Protein AF-A0A9E2PAD1-F1 (afdb_monomer)

Sequence (96 aa):
MGYFEGCHKYFPFMGNLDWPRYHKVLDSIKGLTLVDLDNRYCCKRQPERILEDAEKKNLDTILVPCGDGIHLLKQASQGKMKIKSLAELLLQVLGA

Secondary structure (DSSP, 8-state):
-EE-----TT-TT-TT--HHHHHHHHHTSTT---EEPPTTS-TTT-HHHHHHHHHHTT-SEEE---HHHHHHHHHHHTTSSEEE-HHHHHHHHTT-

Foldseek 3Di:
DEEAAAQCPPPPPCPDDPVVVVVVVQVPDPPDDYDYFDRNDHLVPCLVNRVVRCVVVVHQEYEYQDPSNQVSNCVVCVNSHHYDYPVRVVVVVVVD

Solvent-accessible surface area (backbone atoms only — not comparable to full-atom values): 5608 Å² total; per-residue (Å²): 72,26,33,39,80,61,42,62,84,85,43,90,89,55,75,83,69,64,56,70,62,52,50,54,55,53,68,66,40,88,92,59,60,78,42,84,46,74,42,89,48,39,45,91,81,36,32,63,62,51,52,51,51,33,50,76,69,75,37,62,34,36,40,23,80,39,69,68,45,39,56,38,39,40,62,71,38,71,72,77,41,47,64,36,42,64,66,61,53,53,35,54,75,72,74,97

Mean predicted aligned error: 4.04 Å

pLDDT: mean 89.63, std 10.27, range [53.94, 97.81]

Nearest PDB structures (foldseek):
  7pu4-assembly1_B 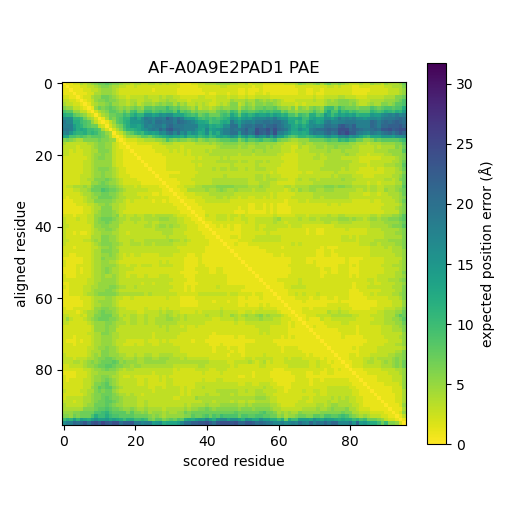 TM=5.426E-01  e=6.054E-01  Thermotoga maritima MSB8
  1ba2-assembly2_B  TM=5.407E-01  e=1.543E+00  Escherichia coli K-12
  4pev-assembly3_B  TM=5.233E-01  e=1.350E+00  Aeropyrum pernix K1
  4kq9-assembly1_A  TM=5.730E-01  e=4.494E+00  Conexibacter woesei DSM 14684
  4ycs-assembly5_E  TM=5.245E-01  e=6.276E+00  Clostridioides difficile 630

Radius of gyration: 12.93 Å; Cα contacts (8 Å, |Δi|>4): 128; chains: 1; bounding box: 30×30×33 Å

Structure (mmCIF, N/CA/C/O backbone):
data_AF-A0A9E2PAD1-F1
#
_entry.id   AF-A0A9E2PAD1-F1
#
loop_
_atom_site.group_PDB
_atom_site.id
_atom_site.type_symbol
_atom_site.label_atom_id
_atom_site.label_alt_id
_atom_site.label_comp_id
_atom_site.label_asym_id
_atom_site.label_entity_id
_atom_site.label_seq_id
_atom_site.pdbx_PDB_ins_code
_atom_site.Cartn_x
_atom_site.Cartn_y
_atom_site.Cartn_z
_atom_site.occupancy
_atom_site.B_iso_or_equiv
_atom_site.auth_seq_id
_atom_site.auth_comp_id
_atom_site.auth_asym_id
_atom_site.auth_atom_id
_atom_site.pdbx_PDB_model_num
ATOM 1 N N . MET A 1 1 ? -7.380 -0.351 2.447 1.00 94.12 1 MET A N 1
ATOM 2 C CA . MET A 1 1 ? -5.946 0.008 2.572 1.00 94.12 1 MET A CA 1
ATOM 3 C C . MET A 1 1 ? -5.245 -0.411 1.290 1.00 94.12 1 MET A C 1
ATOM 5 O O . MET A 1 1 ? -5.634 -1.427 0.738 1.00 94.12 1 MET A O 1
ATOM 9 N N . GLY A 1 2 ? -4.278 0.352 0.785 1.00 96.81 2 GLY A N 1
ATOM 10 C CA . GLY A 1 2 ? -3.504 -0.059 -0.389 1.00 96.81 2 GLY A CA 1
ATOM 11 C C . GLY A 1 2 ? -2.497 -1.148 -0.045 1.00 96.81 2 GLY A C 1
ATOM 12 O O . GLY A 1 2 ? -1.892 -1.072 1.019 1.00 96.81 2 GLY A O 1
ATOM 13 N N . TYR A 1 3 ? -2.295 -2.131 -0.915 1.00 96.62 3 TYR A N 1
ATOM 14 C CA . TYR A 1 3 ? -1.209 -3.102 -0.793 1.00 96.62 3 TYR A CA 1
ATOM 15 C C . TYR A 1 3 ? -0.199 -2.891 -1.916 1.00 96.62 3 TYR A C 1
ATOM 17 O O . TYR A 1 3 ? -0.540 -2.966 -3.092 1.00 96.62 3 TYR A O 1
ATOM 25 N N . PHE A 1 4 ? 1.051 -2.609 -1.553 1.00 95.38 4 PHE A N 1
ATOM 26 C CA . PHE A 1 4 ? 2.155 -2.519 -2.502 1.00 95.38 4 PHE A CA 1
ATOM 27 C C . PHE A 1 4 ? 3.180 -3.598 -2.170 1.00 95.38 4 PHE A C 1
ATOM 29 O O . PHE A 1 4 ? 3.980 -3.440 -1.248 1.00 95.38 4 PHE A O 1
ATOM 36 N N . GLU A 1 5 ? 3.172 -4.691 -2.934 1.00 91.31 5 GLU A N 1
ATOM 37 C CA . GLU A 1 5 ? 4.089 -5.825 -2.747 1.00 91.31 5 GLU A CA 1
ATOM 38 C C . GLU A 1 5 ? 5.568 -5.455 -2.947 1.00 91.31 5 GLU A C 1
ATOM 40 O O . GLU A 1 5 ? 6.457 -6.081 -2.368 1.00 91.31 5 GLU A O 1
ATOM 45 N N . GLY A 1 6 ? 5.843 -4.385 -3.698 1.00 89.38 6 GLY A N 1
ATOM 46 C CA . GLY A 1 6 ? 7.186 -3.941 -4.057 1.00 89.38 6 GLY A CA 1
ATOM 47 C C . GLY A 1 6 ? 7.581 -4.330 -5.481 1.00 89.38 6 GLY A C 1
ATOM 48 O O . GLY A 1 6 ? 7.107 -5.308 -6.039 1.00 89.38 6 GLY A O 1
ATOM 49 N N . CYS A 1 7 ? 8.482 -3.555 -6.088 1.00 85.44 7 CYS A N 1
ATOM 50 C CA . CYS A 1 7 ? 8.907 -3.804 -7.473 1.00 85.44 7 CYS A CA 1
ATOM 51 C C . CYS A 1 7 ? 9.953 -4.923 -7.622 1.00 85.44 7 CYS A C 1
ATOM 53 O O . CYS A 1 7 ? 10.079 -5.494 -8.698 1.00 85.44 7 CYS A O 1
ATOM 55 N N . HIS A 1 8 ? 10.782 -5.145 -6.591 1.00 78.38 8 HIS A N 1
ATOM 56 C CA . HIS A 1 8 ? 11.885 -6.126 -6.518 1.00 78.38 8 HIS A CA 1
ATOM 57 C C . HIS A 1 8 ? 12.889 -6.160 -7.690 1.00 78.38 8 HIS A C 1
ATOM 59 O O . HIS A 1 8 ? 13.740 -7.038 -7.755 1.00 78.38 8 HIS A O 1
ATOM 65 N N . LYS A 1 9 ? 12.889 -5.146 -8.568 1.00 72.06 9 LYS A N 1
ATOM 66 C CA . LYS A 1 9 ? 13.707 -5.097 -9.800 1.00 72.06 9 LYS A CA 1
ATOM 67 C C . LYS A 1 9 ? 15.224 -4.987 -9.584 1.00 72.06 9 LYS A C 1
ATOM 69 O O . LYS A 1 9 ? 15.976 -5.236 -10.517 1.00 72.06 9 LYS A O 1
ATOM 74 N N . TYR A 1 10 ? 15.682 -4.576 -8.398 1.00 64.38 10 TYR A N 1
ATOM 75 C CA . TYR A 1 10 ? 17.106 -4.290 -8.129 1.00 64.38 10 TYR A CA 1
ATOM 76 C C . TYR A 1 10 ? 17.840 -5.376 -7.343 1.00 64.38 10 TYR A C 1
ATOM 78 O O . TYR A 1 10 ? 19.052 -5.268 -7.177 1.00 64.38 10 TYR A O 1
ATOM 86 N N . PHE A 1 11 ? 17.145 -6.408 -6.860 1.00 60.38 11 PHE A N 1
ATOM 87 C CA . PHE A 1 11 ? 17.773 -7.474 -6.083 1.00 60.38 11 PHE A CA 1
ATOM 88 C C . PHE A 1 11 ? 17.765 -8.786 -6.877 1.00 60.38 11 PHE A C 1
ATOM 90 O O . PHE A 1 11 ? 16.762 -9.498 -6.850 1.00 60.38 11 PHE A O 1
ATOM 97 N N . PRO A 1 12 ? 18.878 -9.149 -7.549 1.00 53.94 12 PRO A N 1
ATOM 98 C CA . PRO A 1 12 ? 18.955 -10.367 -8.364 1.00 53.94 12 PRO A CA 1
ATOM 99 C C . PRO A 1 12 ? 18.752 -11.662 -7.556 1.00 53.94 12 PRO A C 1
ATOM 101 O O . PRO A 1 12 ? 18.460 -12.702 -8.133 1.00 53.94 12 PRO A O 1
ATOM 104 N N . PHE A 1 13 ? 18.843 -11.599 -6.223 1.00 57.41 13 PHE A N 1
ATOM 105 C CA . PHE A 1 13 ? 18.653 -12.736 -5.317 1.00 57.41 13 PHE A CA 1
ATOM 106 C C . PHE A 1 13 ? 17.238 -12.834 -4.705 1.00 57.41 13 PHE A C 1
ATOM 108 O O . PHE A 1 13 ? 16.971 -13.763 -3.951 1.00 57.41 13 PHE A O 1
ATOM 115 N N . MET A 1 14 ? 16.319 -11.909 -5.027 1.00 59.56 14 MET A N 1
ATOM 116 C CA . MET A 1 14 ? 14.92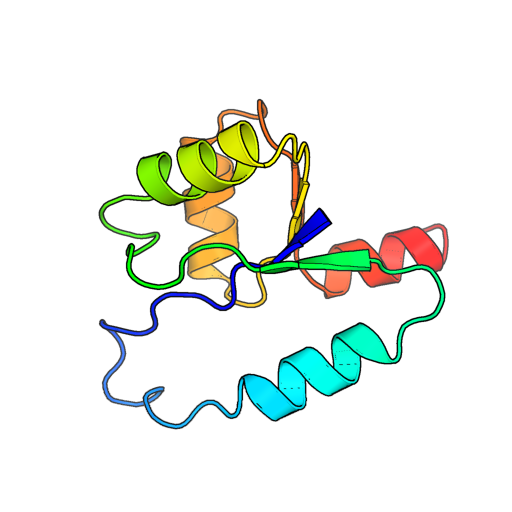3 -11.889 -4.540 1.00 59.56 14 MET A CA 1
ATOM 117 C C . MET A 1 14 ? 13.887 -11.994 -5.679 1.00 59.56 14 MET A C 1
ATOM 119 O O . MET A 1 14 ? 12.758 -11.529 -5.553 1.00 59.56 14 MET A O 1
ATOM 123 N N . GLY A 1 15 ? 14.256 -12.611 -6.807 1.00 58.69 15 GLY A N 1
ATOM 124 C CA . GLY A 1 15 ? 13.381 -12.734 -7.984 1.00 58.69 15 GLY A CA 1
ATOM 125 C C . GLY A 1 15 ? 12.218 -13.730 -7.851 1.00 58.69 15 GLY A C 1
ATOM 126 O O . GLY A 1 15 ? 11.242 -13.600 -8.578 1.00 58.69 15 GLY A O 1
ATOM 127 N N . ASN A 1 16 ? 12.286 -14.685 -6.913 1.00 68.88 16 ASN A N 1
ATOM 128 C CA . ASN A 1 16 ? 11.286 -15.753 -6.735 1.00 68.88 16 ASN A CA 1
ATOM 129 C C . ASN A 1 16 ? 10.518 -15.619 -5.411 1.00 68.88 16 ASN A C 1
ATOM 131 O O . ASN A 1 16 ? 10.362 -16.587 -4.665 1.00 68.88 16 ASN A O 1
ATOM 135 N N . LEU A 1 17 ? 10.082 -14.406 -5.077 1.00 79.38 17 LEU A N 1
ATOM 136 C CA . LEU A 1 17 ? 9.207 -14.202 -3.926 1.00 79.38 17 LEU A CA 1
ATOM 137 C C . LEU A 1 17 ? 7.774 -14.600 -4.302 1.00 79.38 17 LEU A C 1
ATOM 139 O O . LEU A 1 17 ? 7.216 -14.113 -5.283 1.00 79.38 17 LEU A O 1
ATOM 143 N N . ASP A 1 18 ? 7.190 -15.510 -3.523 1.00 87.00 18 ASP A N 1
ATOM 144 C CA . ASP A 1 18 ? 5.820 -16.003 -3.705 1.00 87.00 18 ASP A CA 1
ATOM 145 C C . ASP A 1 18 ? 4.810 -14.992 -3.132 1.00 87.00 18 ASP A C 1
ATOM 147 O O . ASP A 1 18 ? 4.223 -15.177 -2.059 1.00 87.00 18 ASP A O 1
ATOM 151 N N . TRP A 1 19 ? 4.655 -13.871 -3.840 1.00 86.81 19 TRP A N 1
ATOM 152 C CA . TRP A 1 19 ? 3.686 -12.826 -3.506 1.00 86.81 19 TRP A CA 1
ATOM 153 C C . TRP A 1 19 ? 2.243 -13.323 -3.460 1.00 86.81 19 TRP A C 1
ATOM 155 O O . TRP A 1 19 ? 1.555 -12.950 -2.509 1.00 86.81 19 TRP A O 1
ATOM 165 N N . PRO A 1 20 ? 1.779 -14.216 -4.361 1.00 89.88 20 PRO A N 1
ATOM 166 C CA . PRO A 1 20 ? 0.444 -14.795 -4.244 1.00 89.88 20 PRO A CA 1
ATOM 167 C C . PRO A 1 20 ? 0.213 -15.488 -2.898 1.00 89.88 20 PRO A C 1
ATOM 169 O O . PRO A 1 20 ? -0.832 -15.304 -2.268 1.00 89.88 20 PRO A O 1
ATOM 172 N N . ARG A 1 21 ? 1.196 -16.249 -2.398 1.00 90.81 21 ARG A N 1
ATOM 173 C CA . ARG A 1 21 ? 1.102 -16.857 -1.066 1.00 90.81 21 ARG A CA 1
ATOM 174 C C . ARG A 1 21 ? 1.092 -15.815 0.045 1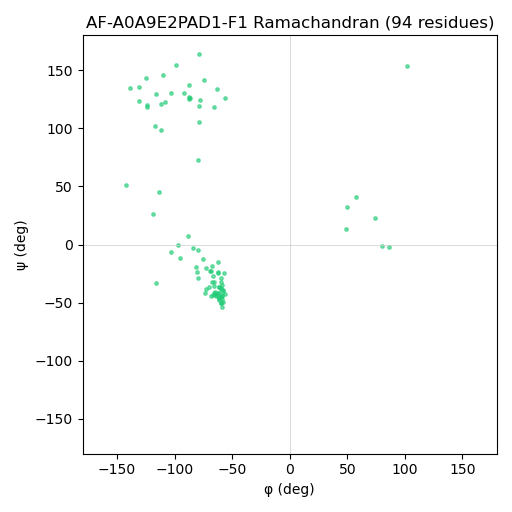.00 90.81 21 ARG A C 1
ATOM 176 O O . ARG A 1 21 ? 0.326 -15.974 0.993 1.00 90.81 21 ARG A O 1
ATOM 183 N N . TYR A 1 22 ? 1.919 -14.776 -0.047 1.00 90.88 22 TYR A N 1
ATOM 184 C CA . TYR A 1 22 ? 1.922 -13.693 0.939 1.00 90.88 22 TYR A CA 1
ATOM 185 C C . TYR A 1 22 ? 0.569 -12.967 0.977 1.00 90.88 22 TYR A C 1
ATOM 187 O O . TYR A 1 22 ? -0.001 -12.793 2.052 1.00 90.88 22 TYR A O 1
ATOM 195 N N . HIS A 1 23 ? 0.013 -12.629 -0.189 1.00 91.12 23 HIS A N 1
ATOM 196 C CA . HIS A 1 23 ? -1.302 -12.007 -0.319 1.00 91.12 23 HIS A CA 1
ATOM 197 C C . HIS A 1 23 ? -2.398 -12.885 0.292 1.00 91.12 23 HIS A C 1
ATOM 199 O O . HIS A 1 23 ? -3.186 -12.412 1.102 1.00 91.12 23 HIS A O 1
ATOM 205 N N . LYS A 1 24 ? -2.373 -14.200 0.031 1.00 93.31 24 LYS A N 1
ATOM 206 C CA . LYS A 1 24 ? -3.321 -15.150 0.633 1.00 93.31 24 LYS A CA 1
ATOM 207 C C . LYS A 1 24 ? -3.276 -15.158 2.166 1.00 93.31 24 LYS A C 1
ATOM 209 O O . LYS A 1 24 ? -4.305 -15.354 2.811 1.00 93.31 24 LYS A O 1
ATOM 214 N N . VAL A 1 25 ? -2.097 -14.969 2.764 1.00 92.12 25 VAL A N 1
ATOM 215 C CA . VAL A 1 25 ? -1.981 -14.817 4.224 1.00 92.12 25 VAL A CA 1
ATOM 216 C C . VAL A 1 25 ? -2.654 -13.522 4.675 1.00 92.12 25 VAL A C 1
ATOM 218 O O . VAL A 1 25 ? -3.404 -13.551 5.649 1.00 92.12 25 VAL A O 1
ATOM 221 N N . LEU A 1 26 ? -2.451 -12.413 3.963 1.00 92.38 26 LEU A N 1
ATOM 222 C CA . LEU A 1 26 ? -3.112 -11.144 4.279 1.00 92.38 26 LEU A CA 1
ATOM 223 C C . LEU A 1 26 ? -4.639 -11.230 4.149 1.00 92.38 26 LEU A C 1
ATOM 225 O O . LEU A 1 26 ? -5.341 -10.772 5.047 1.00 92.38 26 LEU A O 1
ATOM 229 N N . ASP A 1 27 ? -5.145 -11.888 3.106 1.00 92.19 27 ASP A N 1
ATOM 230 C CA . ASP A 1 27 ? -6.585 -12.097 2.883 1.00 92.19 27 ASP A CA 1
ATOM 231 C C . ASP A 1 27 ? -7.249 -12.921 3.992 1.00 92.19 27 ASP A C 1
ATOM 233 O O . ASP A 1 27 ? -8.452 -12.815 4.228 1.00 92.19 27 ASP A O 1
ATOM 237 N N . SER A 1 28 ? -6.473 -13.748 4.698 1.00 91.81 28 SER A N 1
ATOM 238 C CA . SER A 1 28 ? -6.981 -14.534 5.825 1.00 91.81 28 SER A CA 1
ATOM 239 C C . SER A 1 28 ? -7.215 -13.705 7.097 1.00 91.81 28 SER A C 1
ATOM 241 O O . SER A 1 28 ? -7.867 -14.179 8.031 1.00 91.81 28 SER A O 1
ATOM 243 N N . ILE A 1 29 ? -6.715 -12.463 7.153 1.00 89.88 29 ILE A N 1
ATOM 244 C CA . ILE A 1 29 ? -6.856 -11.584 8.315 1.00 89.88 29 ILE A CA 1
ATOM 245 C C . ILE A 1 29 ? -8.257 -10.963 8.307 1.00 89.88 29 ILE A C 1
ATOM 247 O O . ILE A 1 29 ? -8.561 -10.041 7.550 1.00 89.88 29 ILE A O 1
ATOM 251 N N . LYS A 1 30 ? -9.128 -11.448 9.200 1.00 88.56 30 LYS A N 1
ATOM 252 C CA . LYS A 1 30 ? -10.499 -10.939 9.341 1.00 88.56 30 LYS A CA 1
ATOM 253 C C . LYS A 1 30 ? -10.503 -9.428 9.605 1.00 88.56 30 LYS A C 1
ATOM 255 O O . LYS A 1 30 ? -9.912 -8.960 10.572 1.00 88.56 30 LYS A O 1
ATOM 260 N N . GLY A 1 31 ? -11.238 -8.687 8.778 1.00 87.81 31 GLY A N 1
ATOM 261 C CA . GLY A 1 31 ? -11.378 -7.232 8.897 1.00 87.81 31 GLY A CA 1
ATOM 262 C C . GLY A 1 31 ? -10.275 -6.429 8.202 1.00 87.81 31 GLY A C 1
ATOM 263 O O . GLY A 1 31 ? -10.358 -5.203 8.176 1.00 87.81 31 GLY A O 1
ATOM 264 N N . LEU A 1 32 ? -9.278 -7.087 7.603 1.00 90.44 32 LEU A N 1
ATOM 265 C CA . LEU A 1 32 ? -8.334 -6.438 6.704 1.00 90.44 32 LEU A CA 1
ATOM 266 C C . LEU A 1 32 ? -8.906 -6.437 5.283 1.00 90.44 32 LEU A C 1
ATOM 268 O O . LEU A 1 32 ? -9.270 -7.477 4.745 1.00 90.44 32 LEU A O 1
ATOM 272 N N . THR A 1 33 ? -8.987 -5.260 4.665 1.00 91.94 33 THR A N 1
ATOM 273 C CA . THR A 1 33 ? -9.382 -5.119 3.258 1.00 91.94 33 THR A CA 1
ATOM 274 C C . THR A 1 33 ? -8.300 -4.366 2.505 1.00 91.94 33 THR A C 1
ATOM 276 O O . THR A 1 33 ? -7.971 -3.212 2.830 1.00 91.94 33 THR A O 1
ATOM 279 N N . LEU A 1 34 ? -7.748 -5.039 1.501 1.00 95.00 34 LEU A N 1
ATOM 280 C CA . LEU A 1 34 ? -6.647 -4.557 0.686 1.00 95.00 34 LEU A CA 1
ATOM 281 C C . LEU A 1 34 ? -7.118 -4.236 -0.730 1.00 95.00 34 LEU A C 1
ATOM 283 O O . LEU A 1 34 ? -8.031 -4.861 -1.260 1.00 95.00 34 LEU A O 1
ATOM 287 N N . VAL A 1 35 ? -6.501 -3.214 -1.308 1.00 96.81 35 VAL A N 1
ATOM 288 C CA . VAL A 1 35 ? -6.640 -2.829 -2.709 1.00 96.81 35 VAL A CA 1
ATOM 289 C C . VAL A 1 35 ? -5.239 -2.823 -3.294 1.00 96.81 35 VAL A C 1
ATOM 291 O O . VAL A 1 35 ? -4.392 -2.057 -2.831 1.00 96.81 35 VAL A O 1
ATOM 294 N N . ASP A 1 36 ? -4.991 -3.660 -4.293 1.00 96.12 36 ASP A N 1
ATOM 295 C CA . ASP A 1 36 ? -3.668 -3.762 -4.900 1.00 96.12 36 ASP A CA 1
ATOM 296 C C . ASP A 1 36 ? -3.254 -2.453 -5.574 1.00 96.12 36 ASP A C 1
ATOM 298 O O . ASP A 1 36 ? -4.022 -1.818 -6.310 1.00 96.12 36 ASP A O 1
ATOM 302 N N . LEU A 1 37 ? -2.016 -2.046 -5.315 1.00 95.94 37 LEU A N 1
ATOM 303 C CA . LEU A 1 37 ? -1.343 -0.934 -5.970 1.00 95.94 37 LEU A CA 1
ATOM 304 C C . LEU A 1 37 ? -0.427 -1.444 -7.081 1.00 95.94 37 LEU A C 1
ATOM 306 O O . LEU A 1 37 ? 0.060 -2.573 -7.049 1.00 95.94 37 LEU A O 1
ATOM 310 N N . ASP A 1 38 ? -0.167 -0.590 -8.065 1.00 91.94 38 ASP A N 1
ATOM 311 C CA . ASP A 1 38 ? 0.680 -0.944 -9.200 1.00 91.94 38 ASP A CA 1
ATOM 312 C C . ASP A 1 38 ? 2.139 -1.192 -8.769 1.00 91.94 38 ASP A C 1
ATOM 314 O O . ASP A 1 38 ? 2.839 -0.298 -8.283 1.00 91.94 38 ASP A O 1
ATOM 318 N N . ASN A 1 39 ? 2.625 -2.414 -8.989 1.00 89.00 39 ASN A N 1
ATOM 319 C CA . ASN A 1 39 ? 3.984 -2.838 -8.649 1.00 89.00 39 ASN A CA 1
ATOM 320 C C . ASN A 1 39 ? 5.031 -2.486 -9.728 1.00 89.00 39 ASN A C 1
ATOM 322 O O . ASN A 1 39 ? 6.230 -2.725 -9.538 1.00 89.00 39 ASN A O 1
ATOM 326 N N . ARG A 1 40 ? 4.628 -1.894 -10.869 1.00 90.56 40 ARG A N 1
ATOM 327 C CA . ARG A 1 40 ? 5.567 -1.579 -11.963 1.00 90.56 40 ARG A CA 1
ATOM 328 C C . ARG A 1 40 ? 6.583 -0.509 -11.584 1.00 90.56 40 ARG A C 1
ATOM 330 O O . ARG A 1 40 ? 7.683 -0.491 -12.152 1.00 90.56 40 ARG A O 1
ATOM 337 N N . TYR A 1 41 ? 6.222 0.369 -10.652 1.00 91.88 41 TYR A N 1
ATOM 338 C CA . TYR A 1 41 ? 7.047 1.483 -10.207 1.00 91.88 41 TYR A CA 1
ATOM 339 C C . TYR A 1 41 ? 7.982 1.063 -9.080 1.00 91.88 41 TYR A C 1
ATOM 341 O O . TYR A 1 41 ? 7.611 0.349 -8.153 1.00 91.88 41 TYR A O 1
ATOM 349 N N . CYS A 1 42 ? 9.229 1.521 -9.156 1.00 90.81 42 CYS A N 1
ATOM 350 C CA . CYS A 1 42 ? 10.222 1.226 -8.136 1.00 90.81 42 CYS A CA 1
ATOM 351 C C . CYS A 1 42 ? 10.174 2.257 -7.011 1.00 90.81 42 CYS A C 1
ATOM 353 O O . CYS A 1 42 ? 10.391 3.436 -7.271 1.00 90.81 42 CYS A O 1
ATOM 355 N N . CYS A 1 43 ? 10.021 1.814 -5.761 1.00 92.12 43 CYS A N 1
ATOM 356 C CA . CYS A 1 43 ? 10.049 2.692 -4.584 1.00 92.12 43 CYS A CA 1
ATOM 357 C C . CYS A 1 43 ? 11.345 3.516 -4.444 1.00 92.12 43 CYS A C 1
ATOM 359 O O . CYS A 1 43 ? 11.314 4.584 -3.851 1.00 92.12 43 CYS A O 1
ATOM 361 N N . LYS A 1 44 ? 12.471 3.065 -5.019 1.00 91.75 44 LYS A N 1
ATOM 362 C CA . LYS A 1 44 ? 13.750 3.806 -5.036 1.00 91.75 44 LYS A CA 1
ATOM 363 C C . LYS A 1 44 ? 13.833 4.892 -6.101 1.00 91.75 44 LYS A C 1
ATOM 365 O O . LYS A 1 44 ? 14.670 5.776 -5.984 1.00 91.75 44 LYS A O 1
ATOM 370 N N . ARG A 1 45 ? 13.047 4.786 -7.174 1.00 92.94 45 ARG A N 1
ATOM 371 C CA . ARG A 1 45 ? 13.168 5.673 -8.346 1.00 92.94 45 ARG A CA 1
ATOM 372 C C . ARG A 1 45 ? 11.945 6.539 -8.586 1.00 92.94 45 ARG A C 1
ATOM 374 O O . ARG A 1 45 ? 12.081 7.614 -9.149 1.00 92.94 45 ARG A O 1
ATOM 381 N N . GLN A 1 46 ? 10.769 6.014 -8.270 1.00 94.44 46 GLN A N 1
ATOM 382 C CA . GLN A 1 46 ? 9.476 6.619 -8.572 1.00 94.44 46 GLN A CA 1
ATOM 383 C C . GLN A 1 46 ? 8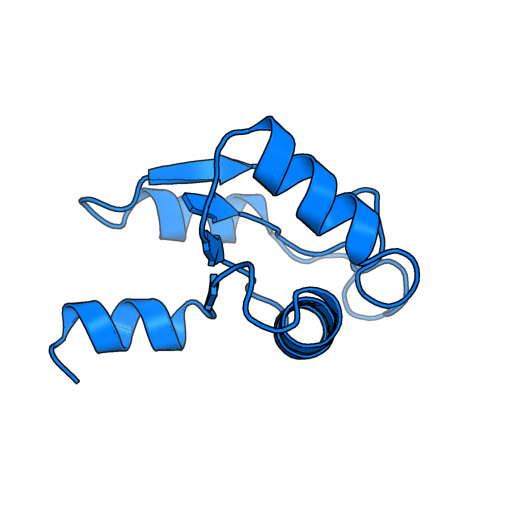.481 6.385 -7.418 1.00 94.44 46 GLN A C 1
ATOM 385 O O . GLN A 1 46 ? 7.389 5.864 -7.667 1.00 94.44 46 GLN A O 1
ATOM 390 N N . PRO A 1 47 ? 8.839 6.687 -6.152 1.00 95.50 47 PRO A N 1
ATOM 391 C CA . PRO A 1 47 ? 7.920 6.518 -5.029 1.00 95.50 47 PRO A CA 1
ATOM 392 C C . PRO A 1 47 ? 6.642 7.355 -5.182 1.00 95.50 47 PRO A C 1
ATOM 394 O O . PRO A 1 47 ? 5.567 6.897 -4.806 1.00 95.50 47 PRO A O 1
ATOM 397 N N . GLU A 1 48 ? 6.723 8.526 -5.813 1.00 96.56 48 GLU A N 1
ATOM 398 C CA . GLU A 1 48 ? 5.593 9.436 -6.029 1.00 96.56 48 GLU A CA 1
ATOM 399 C C . GLU A 1 48 ? 4.503 8.785 -6.882 1.00 96.56 48 GLU A C 1
ATOM 401 O O . GLU A 1 48 ? 3.325 8.948 -6.599 1.00 96.56 48 GLU A O 1
ATOM 406 N N . ARG A 1 49 ? 4.876 7.964 -7.874 1.00 97.12 49 ARG A N 1
ATOM 407 C CA . ARG A 1 49 ? 3.908 7.255 -8.729 1.00 97.12 49 ARG A CA 1
ATOM 408 C C . ARG A 1 49 ? 3.080 6.227 -7.963 1.00 97.12 49 ARG A C 1
ATOM 410 O O . ARG A 1 49 ? 1.928 5.995 -8.311 1.00 97.12 49 ARG A O 1
ATOM 417 N N . ILE A 1 50 ? 3.667 5.619 -6.935 1.00 96.88 50 ILE A N 1
ATOM 418 C CA . ILE A 1 50 ? 2.978 4.654 -6.070 1.00 96.88 50 ILE A CA 1
ATOM 419 C C . ILE A 1 50 ? 1.994 5.398 -5.158 1.00 96.88 50 ILE A C 1
ATOM 421 O O . ILE A 1 50 ? 0.862 4.954 -4.981 1.00 96.88 50 ILE A O 1
ATOM 425 N N . LEU A 1 51 ? 2.408 6.553 -4.625 1.00 97.44 51 LEU A N 1
ATOM 426 C CA . LEU A 1 51 ? 1.544 7.422 -3.822 1.00 97.44 51 LEU A CA 1
ATOM 427 C C . LEU A 1 51 ? 0.380 7.979 -4.660 1.00 97.44 51 LEU A C 1
ATOM 429 O O . LEU A 1 51 ? -0.762 7.900 -4.225 1.00 97.44 51 LEU A O 1
ATOM 433 N N . GLU A 1 52 ? 0.641 8.438 -5.888 1.00 97.50 52 GLU A N 1
ATOM 434 C CA . GLU A 1 52 ? -0.387 8.885 -6.841 1.00 9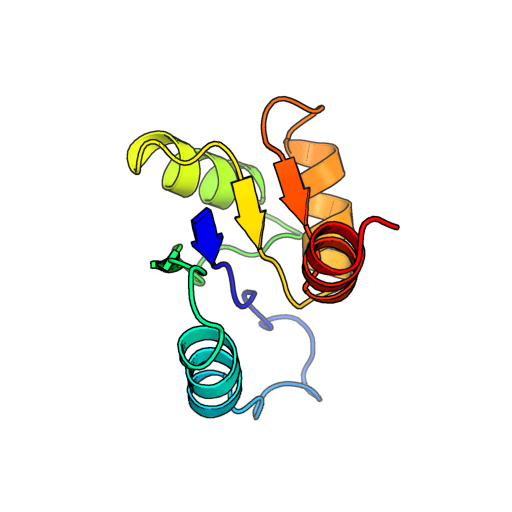7.50 52 GLU A CA 1
ATOM 435 C C . GLU A 1 52 ? -1.417 7.783 -7.153 1.00 97.50 52 GLU A C 1
ATOM 437 O O . GLU A 1 52 ? -2.605 8.074 -7.286 1.00 97.50 52 GLU A O 1
ATOM 442 N N . ASP A 1 53 ? -0.990 6.520 -7.299 1.00 97.81 53 ASP A N 1
ATOM 443 C CA . ASP A 1 53 ? -1.914 5.392 -7.508 1.00 97.81 53 ASP A CA 1
ATOM 444 C C . ASP A 1 53 ? -2.811 5.168 -6.281 1.00 97.81 53 ASP A C 1
ATOM 446 O O . ASP A 1 53 ? -4.025 5.000 -6.414 1.00 97.81 53 ASP A O 1
ATOM 450 N N . ALA A 1 54 ? -2.238 5.240 -5.077 1.00 97.44 54 ALA A N 1
ATOM 451 C CA . ALA A 1 54 ? -3.004 5.143 -3.839 1.00 97.44 54 ALA A CA 1
ATOM 452 C C . ALA A 1 54 ? -4.011 6.297 -3.683 1.00 97.44 54 ALA A C 1
ATOM 454 O O . ALA A 1 54 ? -5.175 6.051 -3.358 1.00 97.44 54 ALA A O 1
ATOM 455 N N . GLU A 1 55 ? -3.607 7.533 -3.985 1.00 96.94 55 GLU A N 1
ATOM 456 C CA . GLU A 1 55 ? -4.487 8.710 -3.957 1.00 96.94 55 GLU A CA 1
ATOM 457 C C . GLU A 1 55 ? -5.649 8.576 -4.948 1.00 96.94 55 GLU A C 1
ATOM 459 O O . GLU A 1 55 ? -6.803 8.781 -4.574 1.00 96.94 55 GLU A O 1
ATOM 464 N N . LYS A 1 56 ? -5.383 8.147 -6.190 1.00 97.50 56 LYS A N 1
ATOM 465 C CA . LYS A 1 56 ? -6.426 7.912 -7.211 1.00 97.50 56 LYS A CA 1
ATOM 466 C C . LYS A 1 56 ? -7.451 6.863 -6.788 1.00 97.50 56 LYS A C 1
ATOM 468 O O . LYS A 1 56 ? -8.603 6.921 -7.212 1.00 97.50 56 LYS A O 1
ATOM 473 N N . LYS A 1 57 ? -7.036 5.909 -5.956 1.00 97.69 57 LYS A N 1
ATOM 474 C CA . LYS A 1 57 ? -7.892 4.865 -5.383 1.00 97.69 57 LYS A CA 1
ATOM 475 C C . LYS A 1 57 ? -8.551 5.290 -4.064 1.00 97.69 57 LYS A C 1
ATOM 477 O O . LYS A 1 57 ? -9.218 4.470 -3.440 1.00 97.69 57 LYS A O 1
ATOM 482 N N . ASN A 1 58 ? -8.412 6.557 -3.662 1.00 96.88 58 ASN A N 1
ATOM 483 C CA . ASN A 1 58 ? -8.933 7.127 -2.416 1.00 96.88 58 ASN A CA 1
ATOM 484 C C . ASN A 1 58 ? -8.425 6.396 -1.159 1.00 96.88 58 ASN A C 1
ATOM 486 O O . ASN A 1 58 ? -9.181 6.137 -0.222 1.00 96.88 58 ASN A O 1
ATOM 490 N N . LEU A 1 59 ? -7.143 6.023 -1.145 1.00 97.19 59 LEU A N 1
ATOM 491 C CA . LEU A 1 59 ? -6.512 5.299 -0.042 1.00 97.19 59 LEU A CA 1
ATOM 492 C C . LEU A 1 59 ? -5.651 6.252 0.797 1.00 97.19 59 LEU A C 1
ATOM 494 O O . LEU A 1 59 ? -4.803 6.962 0.267 1.00 97.19 59 LEU A O 1
ATOM 498 N N . ASP A 1 60 ? -5.829 6.228 2.120 1.00 95.75 60 ASP A N 1
ATOM 499 C CA . ASP A 1 60 ? -5.050 7.041 3.072 1.00 95.75 60 ASP A CA 1
ATOM 500 C C . ASP A 1 60 ? -3.844 6.288 3.671 1.00 95.75 60 ASP A C 1
ATOM 502 O O . ASP A 1 60 ? -2.987 6.871 4.343 1.00 95.75 60 ASP A O 1
ATOM 506 N N . THR A 1 61 ? -3.798 4.971 3.453 1.00 96.62 61 THR A N 1
ATOM 507 C CA . THR A 1 61 ? -2.841 4.049 4.061 1.00 96.62 61 THR A CA 1
ATOM 508 C C . THR A 1 61 ? -2.354 3.031 3.036 1.00 96.62 61 THR A C 1
ATOM 510 O O . THR A 1 61 ? -3.176 2.419 2.349 1.00 96.62 61 THR A O 1
ATOM 513 N N . ILE A 1 62 ? -1.043 2.783 3.000 1.00 97.38 62 ILE A N 1
ATOM 514 C CA . ILE A 1 62 ? -0.398 1.717 2.226 1.00 97.38 62 ILE A CA 1
ATOM 515 C C . ILE A 1 62 ? 0.265 0.714 3.178 1.00 97.38 62 ILE A C 1
ATOM 517 O O . ILE A 1 62 ? 1.059 1.091 4.041 1.00 97.38 62 ILE A O 1
ATOM 521 N N . LEU A 1 63 ? -0.029 -0.568 2.979 1.00 96.50 63 LEU A N 1
ATOM 522 C CA . LEU A 1 63 ? 0.698 -1.705 3.523 1.00 96.50 63 LEU A CA 1
ATOM 523 C C . LEU A 1 63 ? 1.838 -2.085 2.574 1.00 96.50 63 LEU A C 1
ATOM 525 O O . LEU A 1 63 ? 1.611 -2.340 1.389 1.00 96.50 63 LEU A O 1
ATOM 529 N N . VAL A 1 64 ? 3.053 -2.160 3.111 1.00 94.88 64 VAL A N 1
ATOM 530 C CA . VAL A 1 64 ? 4.260 -2.505 2.355 1.00 94.88 64 VAL A CA 1
ATOM 531 C C . VAL A 1 64 ? 5.035 -3.588 3.112 1.00 94.88 64 VAL A C 1
ATOM 533 O O . VAL A 1 64 ? 5.396 -3.374 4.271 1.00 94.88 64 VAL A O 1
ATOM 536 N N . PRO A 1 65 ? 5.328 -4.748 2.497 1.00 90.12 65 PRO A N 1
ATOM 537 C CA . PRO A 1 65 ? 6.065 -5.829 3.151 1.00 90.12 65 PRO A CA 1
ATOM 538 C C . PRO A 1 65 ? 7.588 -5.610 3.134 1.00 90.12 65 PRO A C 1
ATOM 540 O O . PRO A 1 65 ? 8.315 -6.209 3.920 1.00 90.12 65 PRO A O 1
ATOM 543 N N . CYS A 1 66 ? 8.085 -4.755 2.236 1.00 88.31 66 CYS A N 1
ATOM 544 C CA . CYS A 1 66 ? 9.508 -4.499 2.031 1.00 88.31 66 CYS A CA 1
ATOM 545 C C . CYS A 1 66 ? 10.017 -3.322 2.883 1.00 88.31 66 CYS A C 1
ATOM 547 O O . CYS A 1 66 ? 9.467 -2.224 2.806 1.00 88.31 66 CYS A O 1
ATOM 549 N N . GLY A 1 67 ? 11.123 -3.517 3.613 1.00 88.38 67 GLY A N 1
ATOM 550 C CA . GLY A 1 67 ? 11.752 -2.479 4.445 1.00 88.38 67 GLY A CA 1
ATOM 551 C C . GLY A 1 67 ? 12.173 -1.224 3.669 1.00 88.38 67 GLY A C 1
ATOM 552 O O . GLY A 1 67 ? 11.818 -0.114 4.066 1.00 88.38 67 GLY A O 1
ATOM 553 N N . ASP A 1 68 ? 12.840 -1.391 2.520 1.00 90.00 68 ASP A N 1
ATOM 554 C CA . ASP A 1 68 ? 13.196 -0.269 1.635 1.00 90.00 68 ASP A CA 1
ATOM 555 C C . ASP A 1 68 ? 11.941 0.481 1.170 1.00 90.00 68 ASP A C 1
ATOM 557 O O . ASP A 1 68 ? 11.902 1.710 1.172 1.00 90.00 68 ASP A O 1
ATOM 561 N N . GLY A 1 69 ? 10.893 -0.263 0.795 1.00 92.38 69 GLY A N 1
ATOM 562 C CA . GLY A 1 69 ? 9.612 0.305 0.384 1.00 92.38 69 GLY A CA 1
ATOM 563 C C . GLY A 1 69 ? 8.973 1.147 1.486 1.00 92.38 69 GLY A C 1
ATOM 564 O O . GLY A 1 69 ? 8.560 2.270 1.215 1.00 92.38 69 GLY A O 1
ATOM 565 N N . ILE A 1 70 ? 8.957 0.652 2.727 1.00 94.56 70 ILE A N 1
ATOM 566 C CA . ILE A 1 70 ? 8.456 1.405 3.883 1.00 94.56 70 ILE A CA 1
ATOM 567 C C . ILE A 1 70 ? 9.241 2.703 4.054 1.00 94.56 70 ILE A C 1
ATOM 569 O O . ILE A 1 70 ? 8.637 3.769 4.127 1.00 94.56 70 ILE A O 1
ATOM 573 N N . HIS A 1 71 ? 10.572 2.624 4.126 1.00 94.50 71 HIS A N 1
ATOM 574 C CA . HIS A 1 71 ? 11.415 3.788 4.392 1.00 94.50 71 HIS A CA 1
ATOM 575 C C . HIS A 1 71 ? 11.233 4.879 3.328 1.00 94.50 71 HIS A C 1
ATOM 577 O O . HIS A 1 71 ? 10.952 6.032 3.656 1.00 94.50 71 HIS A O 1
ATOM 583 N N . LEU A 1 72 ? 11.322 4.497 2.053 1.00 95.62 72 LEU A N 1
ATOM 584 C CA . LEU A 1 72 ? 11.292 5.433 0.931 1.00 95.62 72 LEU A CA 1
ATOM 585 C C . LEU A 1 72 ? 9.899 6.017 0.700 1.00 95.62 72 LEU A C 1
ATOM 587 O O . LEU A 1 72 ? 9.778 7.210 0.436 1.00 95.62 72 LEU A O 1
ATOM 591 N N . LEU A 1 73 ? 8.839 5.217 0.853 1.00 96.50 73 LEU A N 1
ATOM 592 C CA . LEU A 1 73 ? 7.473 5.733 0.753 1.00 96.50 73 LEU A CA 1
ATOM 593 C C . LEU A 1 73 ? 7.121 6.623 1.947 1.00 96.50 73 LEU A C 1
ATOM 595 O O . LEU A 1 73 ? 6.470 7.646 1.749 1.00 96.50 73 LEU A O 1
ATOM 599 N N . LYS A 1 74 ? 7.590 6.310 3.169 1.00 96.94 74 LYS A N 1
ATOM 600 C CA . LYS A 1 74 ? 7.438 7.216 4.324 1.00 96.94 74 LYS A CA 1
ATOM 601 C C . LYS A 1 74 ? 8.085 8.566 4.019 1.00 96.94 74 LYS A C 1
ATOM 603 O O . LYS A 1 74 ? 7.420 9.591 4.154 1.00 96.94 74 LYS A O 1
ATOM 608 N N . GLN A 1 75 ? 9.330 8.559 3.540 1.00 96.69 75 GLN A N 1
ATOM 609 C CA . GLN A 1 75 ? 10.055 9.776 3.174 1.00 96.69 75 GLN A CA 1
ATOM 610 C C . GLN A 1 75 ? 9.337 10.573 2.073 1.00 96.69 75 GLN A C 1
ATOM 612 O O . GLN A 1 75 ? 9.099 11.767 2.245 1.00 96.69 75 GLN A O 1
ATOM 617 N N . ALA A 1 76 ? 8.954 9.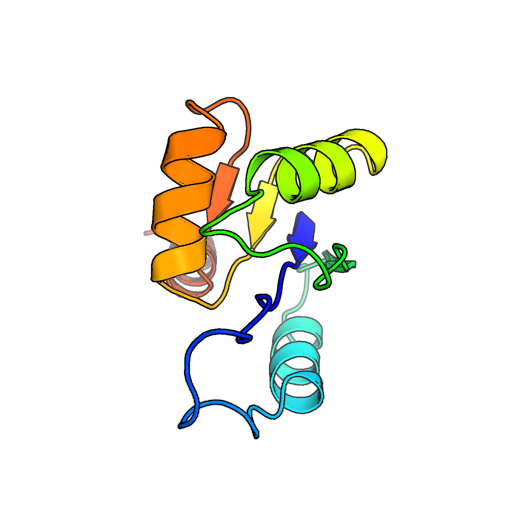918 0.974 1.00 96.88 76 ALA A N 1
ATOM 618 C CA . ALA A 1 76 ? 8.295 10.567 -0.159 1.00 96.88 76 ALA A CA 1
ATOM 619 C C . ALA A 1 76 ? 6.899 11.105 0.193 1.00 96.88 76 ALA A C 1
ATOM 621 O O . ALA A 1 76 ? 6.512 12.172 -0.273 1.00 96.88 76 ALA A O 1
ATOM 622 N N . SER A 1 77 ? 6.154 10.404 1.055 1.00 96.88 77 SER A N 1
ATOM 623 C CA . SER A 1 77 ? 4.808 10.823 1.463 1.00 96.88 77 SER A CA 1
ATOM 624 C C . SER A 1 77 ? 4.793 12.089 2.315 1.00 96.88 77 SER A C 1
ATOM 626 O O . SER A 1 77 ? 3.756 12.743 2.404 1.00 96.88 77 SER A O 1
ATOM 628 N N . GLN A 1 78 ? 5.907 12.416 2.986 1.00 94.75 78 GLN A N 1
ATOM 629 C CA . GLN A 1 78 ? 6.000 13.533 3.934 1.00 94.75 78 GLN A CA 1
ATOM 630 C C . GLN A 1 78 ? 4.864 13.532 4.980 1.00 94.75 78 GLN A C 1
ATOM 632 O O . GLN A 1 78 ? 4.385 14.582 5.399 1.00 94.75 78 GLN A O 1
ATOM 637 N N . GLY A 1 79 ? 4.387 12.345 5.370 1.00 94.06 79 GLY A N 1
ATOM 638 C CA . GLY A 1 79 ? 3.297 12.180 6.336 1.00 94.06 79 GLY A CA 1
ATOM 639 C C . GLY A 1 79 ? 1.883 12.370 5.775 1.00 94.06 79 GLY A C 1
ATOM 640 O O . GLY A 1 79 ? 0.923 12.165 6.513 1.00 94.06 79 GLY A O 1
ATOM 641 N N . LYS A 1 80 ? 1.721 12.695 4.485 1.00 93.06 80 LYS A N 1
ATOM 642 C CA . LYS A 1 80 ? 0.399 12.799 3.831 1.00 93.06 80 LYS A CA 1
ATOM 643 C C . LYS A 1 80 ? -0.295 11.447 3.675 1.00 93.06 80 LYS A C 1
ATOM 645 O O . LYS A 1 80 ? -1.513 11.393 3.562 1.00 93.06 80 LYS A O 1
ATOM 650 N N . MET A 1 81 ? 0.481 10.364 3.685 1.00 96.56 81 MET A N 1
ATOM 651 C CA . MET A 1 81 ? -0.006 8.998 3.557 1.00 96.56 81 MET A CA 1
ATOM 652 C C . MET A 1 81 ? 0.587 8.122 4.652 1.00 96.56 81 MET A C 1
ATOM 654 O O . MET A 1 81 ? 1.786 8.177 4.933 1.00 96.56 81 MET A O 1
ATOM 658 N N . LYS A 1 82 ? -0.245 7.287 5.277 1.00 96.62 82 LYS A N 1
ATOM 659 C CA . LYS A 1 82 ? 0.217 6.352 6.304 1.00 96.62 82 LYS A CA 1
ATOM 660 C C . LYS A 1 82 ? 0.869 5.158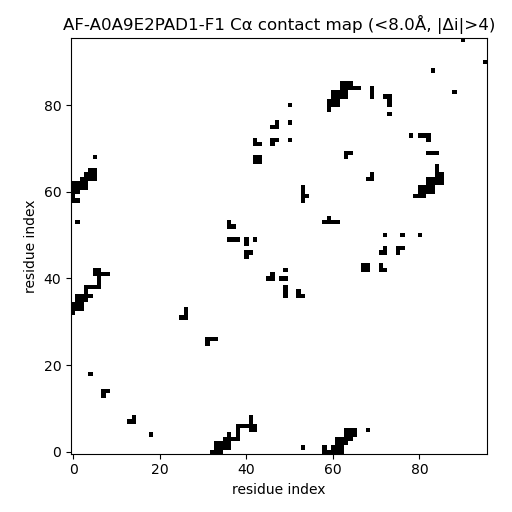 5.623 1.00 96.62 82 LYS A C 1
ATOM 662 O O . LYS A 1 82 ? 0.215 4.424 4.895 1.00 96.62 82 LYS A O 1
ATOM 667 N N . ILE A 1 83 ? 2.143 4.919 5.891 1.00 96.94 83 ILE A N 1
ATOM 668 C CA . ILE A 1 83 ? 2.850 3.749 5.364 1.00 96.94 83 ILE A CA 1
ATOM 669 C C . ILE A 1 83 ? 3.091 2.786 6.520 1.00 96.94 83 ILE A C 1
ATOM 671 O O . ILE A 1 83 ? 3.701 3.173 7.520 1.00 96.94 83 ILE A O 1
ATOM 675 N N . LYS A 1 84 ? 2.606 1.550 6.399 1.00 95.56 84 LYS A N 1
ATOM 676 C CA . LYS A 1 84 ? 2.686 0.531 7.450 1.00 95.56 84 LYS A CA 1
ATOM 677 C C . LYS A 1 84 ? 3.359 -0.739 6.943 1.00 95.56 84 LYS A C 1
ATOM 679 O O . LYS A 1 84 ? 3.134 -1.171 5.816 1.00 95.56 84 LYS A O 1
ATOM 684 N N . SER A 1 85 ? 4.140 -1.358 7.814 1.00 94.06 85 SER A N 1
ATOM 685 C CA . SER A 1 85 ? 4.511 -2.768 7.740 1.00 94.06 85 SER A CA 1
ATOM 686 C C . SER A 1 85 ? 3.380 -3.664 8.242 1.00 94.06 85 SER A C 1
ATOM 688 O O . SER A 1 85 ? 2.486 -3.224 8.970 1.00 94.06 85 SER A O 1
ATOM 690 N N . LEU A 1 86 ? 3.464 -4.960 7.927 1.00 90.75 86 LEU A N 1
ATOM 691 C CA . LEU A 1 86 ? 2.596 -5.961 8.548 1.00 90.75 86 LEU A CA 1
ATOM 692 C C . LEU A 1 86 ? 2.777 -5.996 10.075 1.00 90.75 86 LEU A C 1
ATOM 694 O O . LEU A 1 86 ? 1.795 -6.117 10.797 1.00 90.75 86 LEU A O 1
ATOM 698 N N . ALA A 1 87 ? 4.005 -5.832 10.576 1.00 91.12 87 ALA A N 1
ATOM 699 C CA . ALA A 1 87 ? 4.277 -5.814 12.013 1.00 91.12 87 ALA A CA 1
ATOM 700 C C . ALA A 1 87 ? 3.554 -4.657 12.725 1.00 91.12 87 ALA A C 1
ATOM 702 O O . ALA A 1 87 ? 2.873 -4.886 13.720 1.00 91.12 87 ALA A O 1
ATOM 703 N N . GLU A 1 88 ? 3.633 -3.435 12.184 1.00 91.19 88 GLU A N 1
ATOM 704 C CA . GLU A 1 88 ? 2.905 -2.269 12.715 1.00 91.19 88 GLU A CA 1
ATOM 705 C C . GLU A 1 88 ? 1.385 -2.495 12.706 1.00 91.19 88 GLU A C 1
ATOM 707 O O . GLU A 1 88 ? 0.693 -2.080 13.632 1.00 91.19 88 GLU A O 1
ATOM 712 N N . LEU A 1 89 ? 0.858 -3.165 11.675 1.00 89.19 89 LEU A N 1
ATOM 713 C CA . LEU A 1 89 ? -0.565 -3.486 11.587 1.00 89.19 89 LEU A CA 1
ATOM 714 C C . LEU A 1 89 ? -0.986 -4.509 12.649 1.00 89.19 89 LEU A C 1
ATOM 716 O O . LEU A 1 89 ? -2.008 -4.323 13.304 1.00 89.19 89 LEU A O 1
ATOM 720 N N . LEU A 1 90 ? -0.194 -5.563 12.851 1.00 88.19 90 LEU A N 1
ATOM 721 C CA . LEU A 1 90 ? -0.469 -6.583 13.864 1.00 88.19 90 LEU A CA 1
ATOM 722 C C . LEU A 1 90 ? -0.388 -6.013 15.285 1.00 88.19 90 LEU A C 1
ATOM 724 O O . LEU A 1 90 ? -1.250 -6.316 16.102 1.00 88.19 90 LEU A O 1
ATOM 728 N N . LEU A 1 91 ? 0.590 -5.149 15.570 1.00 89.44 91 LEU A N 1
ATOM 729 C CA . LEU A 1 91 ? 0.712 -4.491 16.877 1.00 89.44 91 LEU A CA 1
ATOM 730 C C . LEU A 1 91 ? -0.510 -3.622 17.201 1.00 89.44 91 LEU A C 1
ATOM 732 O O . LEU A 1 91 ? -1.050 -3.717 18.300 1.00 89.44 91 LEU A O 1
ATOM 736 N N . GLN A 1 92 ? -1.027 -2.881 16.218 1.00 84.69 92 GLN A N 1
ATOM 737 C CA . GLN A 1 92 ? -2.247 -2.084 16.391 1.00 84.69 92 GLN A CA 1
ATOM 738 C C . GLN A 1 92 ? -3.472 -2.933 16.729 1.00 84.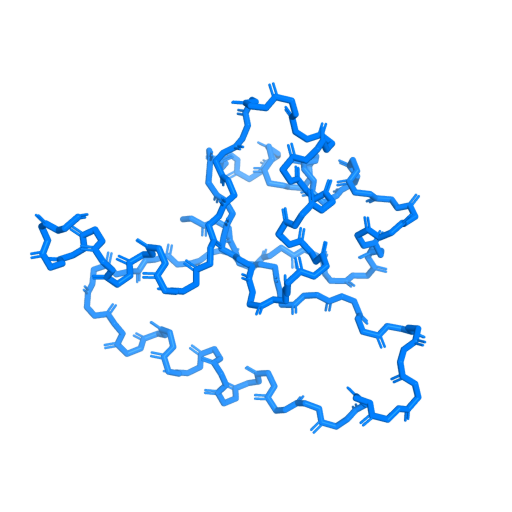69 92 GLN A C 1
ATOM 740 O O . GLN A 1 92 ? -4.307 -2.515 17.527 1.00 84.69 92 GLN A O 1
ATOM 745 N N . VAL A 1 93 ? -3.584 -4.128 16.144 1.00 81.50 93 VAL A N 1
ATOM 746 C CA . VAL A 1 93 ? -4.669 -5.06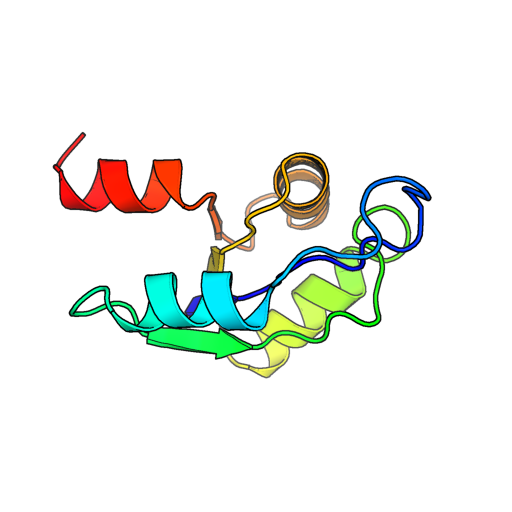8 16.469 1.00 81.50 93 VAL A CA 1
ATOM 747 C C . VAL A 1 93 ? -4.527 -5.605 17.895 1.00 81.50 93 VAL A C 1
ATOM 749 O O . VAL A 1 93 ? -5.530 -5.852 18.559 1.00 81.50 93 VAL A O 1
ATOM 752 N N . LEU A 1 94 ? -3.296 -5.756 18.383 1.00 83.94 94 LEU A N 1
ATOM 753 C CA . LEU A 1 94 ? -3.006 -6.204 19.745 1.00 83.94 94 LEU A CA 1
ATOM 754 C C . LEU A 1 94 ? -3.150 -5.090 20.800 1.00 83.94 94 LEU A C 1
ATOM 756 O O . LEU A 1 94 ? -3.031 -5.377 21.988 1.00 83.94 94 LEU A O 1
ATOM 760 N N . GLY A 1 95 ? -3.426 -3.846 20.391 1.00 77.69 95 GLY A N 1
ATOM 761 C CA . GLY A 1 95 ? -3.531 -2.697 21.295 1.00 77.69 95 GLY A CA 1
ATOM 762 C C . GLY A 1 95 ? -2.183 -2.204 21.831 1.00 77.69 95 GLY A C 1
ATOM 763 O O . GLY A 1 95 ? -2.155 -1.592 22.899 1.00 77.69 95 GLY A O 1
ATOM 764 N N . ALA A 1 96 ? -1.093 -2.500 21.115 1.00 55.22 96 ALA A N 1
ATOM 765 C CA . ALA A 1 96 ? 0.273 -2.075 21.422 1.00 55.22 96 ALA A CA 1
ATOM 766 C C . ALA A 1 96 ? 0.700 -0.840 20.615 1.00 55.22 96 ALA A C 1
ATOM 768 O O . ALA A 1 96 ? 0.225 -0.674 19.464 1.00 55.22 96 ALA A O 1
#